Protein AF-A0A7C3VPH2-F1 (afdb_monomer)

Mean predicted aligned error: 9.98 Å

Nearest PDB structures (foldseek):
  7s5c-assembly1_G  TM=8.081E-01  e=8.282E+00  Myxococcus xanthus

Secondary structure (DSSP, 8-state):
-HHHHHHHHHHHHHHHHHHHH--SHHHHHHHHHHHHHHHHHHHHHS-HHHHHHHHHHHHHHHHHHTT-

Foldseek 3Di:
DVVLLVVLVVVLVVLVVQLVVDPDPVSVVVSVVSNVVSVVVCLVPPPPVVVVVVVVVVVVVVVVVVVD

pLDDT: mean 72.27, std 7.04, range [46.47, 82.69]

Organism: NCBI:txid2282167

Structure (mmCIF, N/CA/C/O backbone):
data_AF-A0A7C3VPH2-F1
#
_entry.id   AF-A0A7C3VPH2-F1
#
loop_
_atom_site.group_PDB
_atom_site.id
_atom_site.type_symbol
_atom_site.label_atom_id
_atom_site.label_alt_id
_atom_site.label_comp_id
_atom_site.label_asym_id
_atom_site.label_entity_id
_atom_site.label_seq_id
_atom_site.pdbx_PDB_ins_code
_atom_site.Cartn_x
_atom_site.Cartn_y
_atom_site.Cartn_z
_atom_site.occupancy
_atom_site.B_iso_or_equiv
_atom_site.auth_seq_id
_atom_site.auth_comp_id
_atom_site.auth_asym_id
_atom_site.auth_atom_id
_atom_site.pdbx_PDB_model_num
ATOM 1 N N . MET A 1 1 ? 0.785 10.960 -12.208 1.00 58.12 1 MET A N 1
ATOM 2 C CA . MET A 1 1 ? 0.757 9.612 -11.590 1.00 58.12 1 MET A CA 1
ATOM 3 C C . MET A 1 1 ? 1.298 9.638 -10.164 1.00 58.12 1 MET A C 1
ATOM 5 O O . MET A 1 1 ? 0.549 9.312 -9.258 1.00 58.12 1 MET A O 1
ATOM 9 N N . LEU A 1 2 ? 2.521 10.133 -9.937 1.00 62.78 2 LEU A N 1
ATOM 10 C CA . LEU A 1 2 ? 3.125 10.264 -8.597 1.00 62.78 2 LEU A CA 1
ATOM 11 C C . LEU A 1 2 ? 2.283 11.116 -7.617 1.00 62.78 2 LEU A C 1
ATOM 13 O O . LEU A 1 2 ? 2.167 10.784 -6.444 1.00 62.78 2 LEU A O 1
ATOM 17 N N . THR A 1 3 ? 1.600 12.152 -8.116 1.00 65.94 3 THR A N 1
ATOM 18 C CA . THR A 1 3 ? 0.702 13.012 -7.323 1.00 65.94 3 THR A CA 1
ATOM 19 C C . THR A 1 3 ? -0.497 12.262 -6.735 1.00 65.94 3 THR A C 1
ATOM 21 O O . THR A 1 3 ? -0.855 12.503 -5.591 1.00 65.94 3 THR A O 1
ATOM 24 N N . PHE A 1 4 ? -1.095 11.317 -7.472 1.00 66.44 4 PHE A N 1
ATOM 25 C CA . PHE A 1 4 ? -2.224 10.519 -6.967 1.00 66.44 4 PHE A CA 1
ATOM 26 C C . PHE A 1 4 ? -1.782 9.561 -5.856 1.00 66.44 4 PHE A C 1
ATOM 28 O O . PHE A 1 4 ? -2.480 9.415 -4.856 1.00 66.44 4 PHE A O 1
ATOM 35 N N . PHE A 1 5 ? -0.587 8.983 -5.998 1.00 64.50 5 PHE A N 1
ATOM 36 C CA . PHE A 1 5 ? 0.031 8.135 -4.97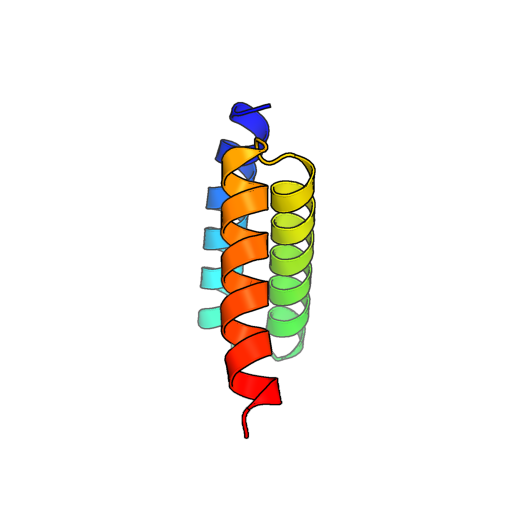9 1.00 64.50 5 PHE A CA 1
ATOM 37 C C . PHE A 1 5 ? 0.338 8.924 -3.693 1.00 64.50 5 PHE A C 1
ATOM 39 O O . PHE A 1 5 ? 0.011 8.488 -2.592 1.00 64.50 5 PHE A O 1
ATOM 46 N N . LEU A 1 6 ? 0.883 10.138 -3.834 1.00 68.44 6 LEU A N 1
ATOM 47 C CA . LEU A 1 6 ? 1.167 11.038 -2.709 1.00 68.44 6 LEU A CA 1
ATOM 48 C C . LEU A 1 6 ? -0.085 11.544 -1.985 1.00 68.44 6 LEU A C 1
ATOM 50 O O . LEU A 1 6 ? 0.003 11.835 -0.800 1.00 68.44 6 LEU A O 1
ATOM 54 N N . ILE A 1 7 ? -1.228 11.659 -2.665 1.00 73.81 7 ILE A N 1
ATOM 55 C CA . ILE A 1 7 ? -2.497 12.075 -2.045 1.00 73.81 7 ILE A CA 1
ATOM 56 C C . ILE A 1 7 ? -3.184 10.890 -1.357 1.00 73.81 7 ILE A C 1
ATOM 58 O O . ILE A 1 7 ? -3.778 11.047 -0.295 1.00 73.81 7 ILE A O 1
ATOM 62 N N . SER A 1 8 ? -3.089 9.689 -1.925 1.00 69.50 8 SER A N 1
ATOM 63 C CA . SER A 1 8 ? -3.754 8.511 -1.370 1.00 69.50 8 SER A CA 1
ATOM 64 C C . SER A 1 8 ? -3.080 7.9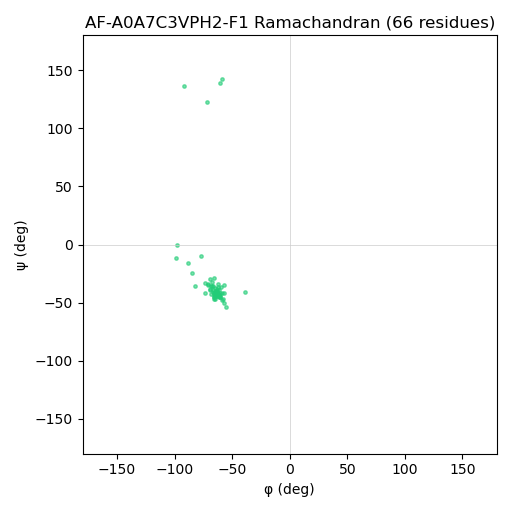75 -0.098 1.00 69.50 8 SER A C 1
ATOM 66 O O . SER A 1 8 ? -3.769 7.521 0.814 1.00 69.50 8 SER A O 1
ATOM 68 N N . LEU A 1 9 ? -1.753 8.088 0.013 1.00 69.31 9 LEU A N 1
ATOM 69 C CA . LEU A 1 9 ? -0.980 7.715 1.207 1.00 69.31 9 LEU A CA 1
ATOM 70 C C . LEU A 1 9 ? -1.448 8.394 2.515 1.00 69.31 9 LEU A C 1
ATOM 72 O O . LEU A 1 9 ? -1.745 7.680 3.475 1.00 69.31 9 LEU A O 1
ATOM 76 N N . PRO A 1 10 ? -1.562 9.734 2.592 1.00 77.06 10 PRO A N 1
ATOM 77 C CA . PRO A 1 10 ? -2.019 10.413 3.801 1.00 77.06 10 PRO A CA 1
ATOM 78 C C . PRO A 1 10 ? -3.492 10.126 4.109 1.00 77.06 10 PRO A C 1
ATOM 80 O O . PRO A 1 10 ? -3.849 10.029 5.279 1.00 77.06 10 PRO A O 1
ATOM 83 N N . ILE A 1 11 ? -4.336 9.919 3.091 1.00 77.50 11 ILE A N 1
ATOM 84 C CA . ILE A 1 11 ? -5.743 9.532 3.284 1.00 77.50 11 ILE A CA 1
ATOM 85 C C . ILE A 1 11 ? -5.832 8.138 3.917 1.00 77.50 11 ILE A C 1
ATOM 87 O O . ILE A 1 11 ? -6.587 7.938 4.867 1.00 77.50 11 ILE A O 1
ATOM 91 N N . ALA A 1 12 ? -5.026 7.185 3.442 1.00 73.81 12 ALA A N 1
ATOM 92 C CA . ALA A 1 12 ? -4.958 5.845 4.017 1.00 73.81 12 ALA A CA 1
ATOM 93 C C . ALA A 1 12 ? -4.415 5.861 5.456 1.00 73.81 12 ALA A C 1
ATOM 95 O O . ALA A 1 12 ? -4.965 5.183 6.322 1.00 73.81 12 ALA A O 1
ATOM 96 N N . MET A 1 13 ? -3.385 6.668 5.740 1.00 75.44 13 MET A N 1
ATOM 97 C CA . MET A 1 13 ? -2.866 6.850 7.104 1.00 75.44 13 MET A CA 1
ATOM 98 C C . MET A 1 13 ? -3.908 7.465 8.042 1.00 75.44 13 MET A C 1
ATOM 100 O O . MET A 1 13 ? -4.068 6.998 9.168 1.00 75.44 13 MET A O 1
ATOM 104 N N . PHE A 1 14 ? -4.646 8.473 7.578 1.00 77.81 14 PHE A N 1
ATOM 105 C CA . PHE A 1 14 ? -5.705 9.105 8.360 1.00 77.81 14 PHE A CA 1
ATOM 106 C C . PHE A 1 14 ? -6.854 8.130 8.651 1.00 77.81 14 PHE A C 1
ATOM 108 O O . PHE A 1 14 ? -7.305 8.027 9.789 1.00 77.81 14 PHE A O 1
ATOM 115 N N . ALA A 1 15 ? -7.276 7.344 7.658 1.00 74.06 15 ALA A N 1
ATOM 116 C CA . ALA A 1 15 ? -8.301 6.319 7.839 1.00 74.06 15 ALA A CA 1
ATOM 117 C C . ALA A 1 15 ? -7.845 5.186 8.781 1.00 74.06 15 ALA A C 1
ATOM 119 O O . ALA A 1 15 ? -8.632 4.726 9.605 1.00 74.06 15 ALA A O 1
ATOM 120 N N . ALA A 1 16 ? -6.573 4.778 8.729 1.00 74.94 16 ALA A N 1
ATOM 121 C CA . ALA A 1 16 ? -6.007 3.803 9.666 1.00 74.94 16 ALA A CA 1
ATOM 122 C C . ALA A 1 16 ? -5.916 4.351 11.102 1.00 74.94 16 ALA A C 1
ATOM 124 O O . ALA A 1 16 ? -6.146 3.622 12.067 1.00 74.94 16 ALA A O 1
ATOM 125 N N . TRP A 1 17 ? -5.622 5.644 11.257 1.00 75.62 17 TRP A N 1
ATOM 126 C CA . TRP A 1 17 ? -5.642 6.304 12.560 1.00 75.62 17 TRP A CA 1
ATOM 127 C C . TRP A 1 17 ? -7.061 6.380 13.138 1.00 75.62 17 TRP A C 1
ATOM 129 O O . TRP A 1 17 ? -7.254 6.100 14.322 1.00 75.62 17 TRP A O 1
ATOM 139 N N . LEU A 1 18 ? -8.065 6.674 12.305 1.00 71.62 18 LEU A N 1
ATOM 140 C CA . LEU A 1 18 ? -9.472 6.611 12.707 1.00 71.62 18 LEU A CA 1
ATOM 141 C C . LEU A 1 18 ? -9.884 5.188 13.100 1.00 71.62 18 LEU A C 1
ATOM 143 O O . LEU A 1 18 ? -10.506 5.013 14.139 1.00 71.62 18 LEU A O 1
ATOM 147 N N . TYR A 1 19 ? -9.465 4.166 12.349 1.00 72.56 19 TYR A N 1
ATOM 148 C CA . TYR A 1 19 ? -9.709 2.762 12.700 1.00 72.56 19 TYR A C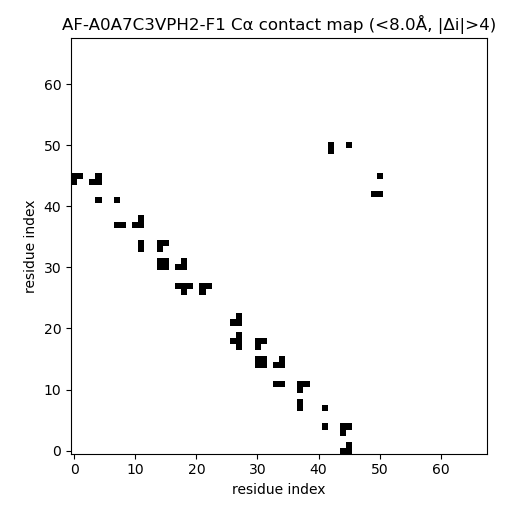A 1
ATOM 149 C C . TYR A 1 19 ? -9.163 2.392 14.092 1.00 72.56 19 TYR A C 1
ATOM 151 O O . TYR A 1 19 ? -9.822 1.687 14.861 1.00 72.56 19 TYR A O 1
ATOM 159 N N . ALA A 1 20 ? -7.962 2.872 14.430 1.00 72.88 20 ALA A N 1
ATOM 160 C CA . ALA A 1 20 ? -7.322 2.594 15.715 1.00 72.88 20 ALA A CA 1
ATOM 161 C C . ALA A 1 20 ? -8.026 3.273 16.904 1.00 72.88 20 ALA A C 1
ATOM 163 O O . ALA A 1 20 ? -8.004 2.728 18.006 1.00 72.88 20 ALA A O 1
ATOM 164 N N . ASN A 1 21 ? -8.656 4.431 16.678 1.00 73.50 21 ASN A N 1
ATOM 165 C CA . ASN A 1 21 ? -9.348 5.208 17.713 1.00 73.50 21 ASN A CA 1
ATOM 166 C C . ASN A 1 21 ? -10.871 4.989 17.745 1.00 73.50 21 ASN A C 1
ATOM 168 O O . ASN A 1 21 ? -11.518 5.402 18.704 1.00 73.50 21 ASN A O 1
ATOM 172 N N . ALA A 1 22 ? -11.446 4.340 16.731 1.00 71.06 22 ALA A N 1
ATOM 173 C CA . ALA A 1 22 ? -12.868 4.028 16.676 1.00 71.06 22 ALA A CA 1
ATOM 174 C C . ALA A 1 22 ? -13.233 2.924 17.682 1.00 71.06 22 ALA A C 1
ATOM 176 O O . ALA A 1 22 ? -12.687 1.815 17.649 1.00 71.06 22 ALA A O 1
ATOM 177 N N . SER A 1 23 ? -14.174 3.250 18.571 1.00 70.62 23 SER A N 1
ATOM 178 C CA . SER A 1 23 ? -14.753 2.333 19.560 1.00 70.62 23 SER A CA 1
ATOM 179 C C . SER A 1 23 ? -15.913 1.521 18.982 1.00 70.62 23 SER A C 1
ATOM 181 O O . SER A 1 23 ? -16.218 0.450 19.506 1.00 70.62 23 SER A O 1
ATOM 183 N N . GLU A 1 24 ? -16.576 2.024 17.938 1.00 77.31 24 GLU A N 1
ATOM 184 C CA . GLU A 1 24 ? -17.734 1.371 17.336 1.00 77.31 24 GLU A CA 1
ATOM 185 C C . GLU A 1 24 ? -17.320 0.453 16.180 1.00 77.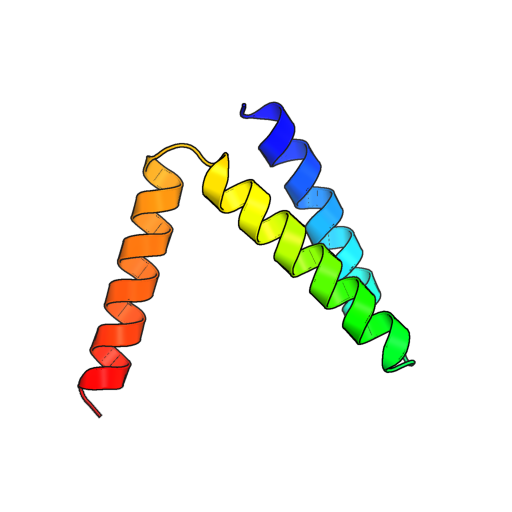31 24 GLU A C 1
ATOM 187 O O . GLU A 1 24 ? -16.501 0.799 15.322 1.00 77.31 24 GLU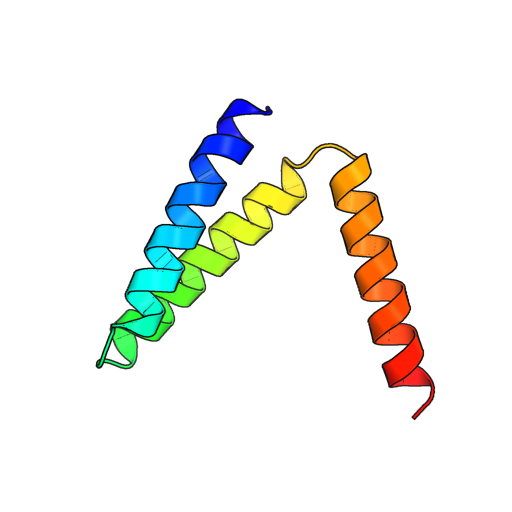 A O 1
ATOM 192 N N . GLU A 1 25 ? -17.910 -0.744 16.134 1.00 72.94 25 GLU A N 1
ATOM 193 C CA . GLU A 1 25 ? -17.598 -1.743 15.105 1.00 72.94 25 GLU A CA 1
ATOM 194 C C . GLU A 1 25 ? -17.951 -1.245 13.697 1.00 72.94 25 GLU A C 1
ATOM 196 O O . GLU A 1 25 ? -17.229 -1.524 12.739 1.00 72.94 25 GLU A O 1
ATOM 201 N N . MET A 1 26 ? -19.018 -0.452 13.565 1.00 74.38 26 MET A N 1
ATOM 202 C CA . MET A 1 26 ? -19.472 0.068 12.274 1.00 74.38 26 MET A CA 1
ATOM 203 C C . MET A 1 26 ? -18.447 1.031 11.654 1.00 74.38 26 MET A C 1
ATOM 205 O O . MET A 1 26 ? -18.126 0.932 10.469 1.00 74.38 26 MET A O 1
ATOM 209 N N . GLU A 1 27 ? -17.859 1.909 12.465 1.00 72.25 27 GLU A N 1
ATOM 210 C CA . GLU A 1 27 ? -16.834 2.869 12.041 1.00 72.25 27 GLU A CA 1
ATOM 211 C C . GLU A 1 27 ? -15.517 2.175 11.670 1.00 72.25 27 GLU A C 1
ATOM 213 O O . GLU A 1 27 ? -14.845 2.552 10.701 1.00 72.25 27 GLU A O 1
ATOM 218 N N . ARG A 1 28 ? -15.167 1.102 12.389 1.00 71.94 28 ARG A N 1
ATOM 219 C CA . ARG A 1 28 ? -14.027 0.240 12.053 1.00 71.94 28 ARG A CA 1
ATOM 220 C C . ARG A 1 28 ? -14.188 -0.427 10.692 1.00 71.94 28 ARG A C 1
ATOM 222 O O . ARG A 1 28 ? -13.257 -0.413 9.893 1.00 71.94 28 ARG A O 1
ATOM 229 N N . VAL A 1 29 ? -15.362 -0.975 10.388 1.00 76.88 29 VAL A N 1
ATOM 230 C CA . VAL A 1 29 ? -15.607 -1.626 9.089 1.00 76.88 29 VAL A CA 1
ATOM 231 C C . VAL A 1 29 ? -15.522 -0.614 7.942 1.00 76.88 29 VAL A C 1
ATOM 233 O O . VAL A 1 29 ? -14.884 -0.887 6.925 1.00 76.88 29 VAL A O 1
ATOM 236 N N . VAL A 1 30 ? -16.103 0.577 8.112 1.00 76.75 30 VAL A N 1
ATOM 237 C CA . VAL A 1 30 ? -16.080 1.637 7.089 1.00 76.75 30 VAL A CA 1
ATOM 238 C C . VAL A 1 30 ? -14.664 2.168 6.852 1.00 76.75 30 VAL A C 1
ATOM 240 O O . VAL A 1 30 ? -14.236 2.289 5.703 1.00 76.75 30 VAL A O 1
ATOM 243 N N . SER A 1 31 ? -13.902 2.441 7.914 1.00 73.62 31 SER A N 1
ATOM 244 C CA . SER A 1 31 ? -12.510 2.899 7.787 1.00 73.62 31 SER A CA 1
ATOM 245 C C . SER A 1 31 ? -11.615 1.842 7.133 1.00 73.62 31 SER A C 1
ATOM 247 O O . SER A 1 31 ? -10.826 2.173 6.248 1.00 73.62 31 SER A O 1
ATOM 249 N N . LEU A 1 32 ? -11.795 0.562 7.469 1.00 75.31 32 LEU A N 1
ATOM 250 C CA . LEU A 1 32 ? -11.058 -0.544 6.853 1.00 75.31 32 LEU A CA 1
ATOM 251 C C . LEU A 1 32 ? -11.418 -0.710 5.365 1.00 75.31 32 LEU A C 1
ATOM 253 O O . LEU A 1 32 ? -10.526 -0.892 4.533 1.00 75.31 32 LEU A O 1
ATOM 257 N N . ALA A 1 33 ? -12.692 -0.542 4.997 1.00 78.88 33 ALA A N 1
ATOM 258 C CA . ALA A 1 33 ? -13.126 -0.533 3.600 1.00 78.88 33 ALA A CA 1
ATOM 259 C C . ALA A 1 33 ? -12.464 0.605 2.799 1.00 78.88 33 ALA A C 1
ATOM 261 O O . ALA A 1 33 ? -11.931 0.363 1.714 1.00 78.88 33 ALA A O 1
ATOM 262 N N . ILE A 1 34 ? -12.411 1.821 3.353 1.00 78.69 34 ILE A N 1
ATOM 263 C CA . ILE A 1 34 ? -11.760 2.983 2.722 1.00 78.69 34 ILE A CA 1
ATOM 264 C C . ILE A 1 34 ? -10.253 2.746 2.547 1.00 78.69 34 ILE A C 1
ATOM 266 O O . ILE A 1 34 ? -9.712 3.007 1.468 1.00 78.69 34 ILE A O 1
ATOM 270 N N . VAL A 1 35 ? -9.576 2.205 3.566 1.00 78.38 35 VAL A N 1
ATOM 271 C CA . VAL A 1 35 ? -8.150 1.844 3.487 1.00 78.38 35 VAL A CA 1
ATOM 272 C C . VAL A 1 35 ? -7.917 0.791 2.404 1.00 78.38 35 VAL A C 1
ATOM 274 O O . VAL A 1 35 ? -6.991 0.937 1.608 1.00 78.38 35 VAL A O 1
ATOM 277 N N . SER A 1 36 ? -8.772 -0.232 2.319 1.00 76.44 36 SER A N 1
ATOM 278 C CA . SER A 1 36 ? -8.652 -1.285 1.303 1.00 76.44 36 SER A CA 1
ATOM 279 C C . SER A 1 36 ? -8.806 -0.741 -0.123 1.00 76.44 36 SER A C 1
ATOM 281 O O . SER A 1 36 ? -8.003 -1.067 -0.997 1.00 76.44 36 SER A O 1
ATOM 283 N N . LEU A 1 37 ? -9.764 0.167 -0.342 1.00 76.81 37 LEU A N 1
ATOM 284 C CA . LEU A 1 37 ? -9.992 0.833 -1.625 1.00 76.81 37 LEU A CA 1
ATOM 285 C C . LEU A 1 37 ? -8.819 1.736 -2.014 1.00 76.81 37 LEU A C 1
ATOM 287 O O . LEU A 1 37 ? -8.344 1.670 -3.148 1.00 76.81 37 LEU A O 1
ATOM 291 N N . CYS A 1 38 ? -8.308 2.539 -1.075 1.00 75.06 38 CYS A N 1
ATOM 292 C CA . CYS A 1 38 ? -7.109 3.350 -1.300 1.00 75.06 38 CYS A CA 1
ATOM 293 C C . CYS A 1 38 ? -5.881 2.482 -1.595 1.00 75.06 38 CYS A C 1
ATOM 295 O O . CYS A 1 38 ? -5.081 2.825 -2.463 1.00 75.06 38 CYS A O 1
ATOM 297 N N . CYS A 1 39 ? -5.725 1.348 -0.913 1.00 72.00 39 CYS A N 1
ATOM 298 C CA . CYS A 1 39 ? -4.624 0.424 -1.157 1.00 72.00 39 CYS A CA 1
ATOM 299 C C . CYS A 1 39 ? -4.713 -0.185 -2.565 1.00 72.00 39 CYS A C 1
ATOM 301 O O . CYS A 1 39 ? -3.742 -0.129 -3.315 1.00 72.00 39 CYS A O 1
ATOM 303 N N . LEU A 1 40 ? -5.892 -0.665 -2.973 1.00 76.75 40 LEU A N 1
ATOM 304 C CA . LEU A 1 40 ? -6.132 -1.192 -4.321 1.00 76.75 40 LEU A CA 1
ATOM 305 C C . LEU A 1 40 ? -5.849 -0.149 -5.407 1.00 76.75 40 LEU A C 1
ATOM 307 O O . LEU A 1 40 ? -5.129 -0.430 -6.364 1.00 76.75 40 LEU A O 1
ATOM 311 N N . MET A 1 41 ? -6.359 1.072 -5.239 1.00 72.38 41 MET A N 1
ATOM 312 C CA . MET A 1 41 ? -6.095 2.178 -6.164 1.00 72.38 41 MET A CA 1
ATOM 313 C C . MET A 1 41 ? -4.598 2.508 -6.239 1.00 72.38 41 MET A C 1
ATOM 315 O O . MET A 1 41 ? -4.070 2.694 -7.335 1.00 72.38 41 MET A O 1
ATOM 319 N N . ASN A 1 42 ? -3.892 2.515 -5.102 1.00 71.38 42 ASN A N 1
ATOM 320 C CA . ASN A 1 42 ? -2.442 2.705 -5.084 1.00 71.38 42 ASN A CA 1
ATOM 321 C C . ASN A 1 42 ? -1.707 1.583 -5.804 1.00 71.38 42 ASN A C 1
ATOM 323 O O . ASN A 1 42 ? -0.790 1.885 -6.550 1.00 71.38 42 ASN A O 1
ATOM 327 N N . VAL A 1 43 ? -2.095 0.318 -5.635 1.00 69.94 43 VAL A N 1
ATOM 328 C CA . VAL A 1 43 ? -1.451 -0.810 -6.326 1.00 69.94 43 VAL A CA 1
ATOM 329 C C . VAL A 1 43 ? -1.636 -0.711 -7.840 1.00 69.94 43 VAL A C 1
ATOM 331 O O . VAL A 1 43 ? -0.687 -0.960 -8.579 1.00 69.94 43 VAL A O 1
ATOM 334 N N . VAL A 1 44 ? -2.818 -0.312 -8.317 1.00 73.69 44 VAL A N 1
ATOM 335 C CA . VAL A 1 44 ? -3.098 -0.168 -9.758 1.00 73.69 44 VAL A CA 1
ATOM 336 C C . VAL A 1 44 ? -2.330 1.007 -10.373 1.00 73.69 44 VAL A C 1
ATOM 338 O O . VAL A 1 44 ? -1.842 0.900 -11.495 1.00 73.69 44 VAL A O 1
ATOM 341 N N . ILE A 1 45 ? -2.208 2.122 -9.648 1.00 70.75 45 ILE A N 1
ATOM 342 C CA . ILE A 1 45 ? -1.555 3.353 -10.131 1.00 70.75 45 ILE A CA 1
ATOM 343 C C . ILE A 1 45 ? -0.041 3.351 -9.844 1.00 70.75 45 ILE A C 1
ATOM 345 O O . ILE A 1 45 ? 0.703 4.153 -10.419 1.00 70.75 45 ILE A O 1
ATOM 349 N N . ALA A 1 46 ? 0.433 2.475 -8.954 1.00 68.94 46 ALA A N 1
ATOM 350 C CA . ALA A 1 46 ? 1.822 2.432 -8.529 1.00 68.94 46 ALA A CA 1
ATOM 351 C C . ALA A 1 46 ? 2.764 2.151 -9.710 1.00 68.94 46 ALA A C 1
ATOM 353 O O . ALA A 1 46 ? 2.483 1.292 -10.547 1.00 68.94 46 ALA A O 1
ATOM 354 N N . PRO A 1 47 ? 3.921 2.833 -9.769 1.00 68.62 47 PRO A N 1
ATOM 355 C CA . PRO A 1 47 ? 4.939 2.537 -10.763 1.00 68.62 47 PRO A CA 1
ATOM 356 C C . PRO A 1 47 ? 5.407 1.077 -10.638 1.00 68.62 47 PRO A C 1
ATOM 358 O O . PRO A 1 47 ? 5.575 0.560 -9.532 1.00 68.62 47 PRO A O 1
ATOM 361 N N . TRP A 1 48 ? 5.671 0.444 -11.785 1.00 69.75 48 TRP A N 1
ATOM 362 C CA . TRP A 1 48 ? 6.090 -0.961 -11.937 1.00 69.75 48 TRP A CA 1
ATOM 363 C C . TRP A 1 48 ? 7.074 -1.501 -10.877 1.00 69.75 48 TRP A C 1
ATOM 365 O O . TRP A 1 48 ? 6.874 -2.627 -10.420 1.00 69.75 48 TRP A O 1
ATOM 375 N N . PRO A 1 49 ? 8.103 -0.750 -10.423 1.00 70.81 49 PRO A N 1
ATOM 376 C CA . PRO A 1 49 ? 9.019 -1.232 -9.388 1.00 70.81 49 PRO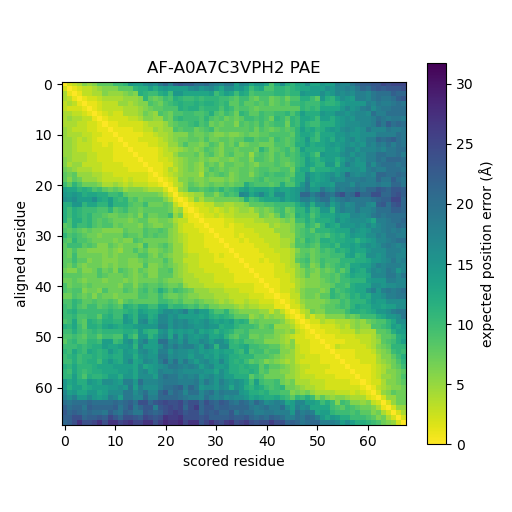 A CA 1
ATOM 377 C C . PRO A 1 49 ? 8.324 -1.573 -8.061 1.00 70.81 49 PRO A C 1
ATOM 379 O O . PRO A 1 49 ? 8.692 -2.540 -7.400 1.00 70.81 49 PRO A O 1
ATOM 382 N N . ILE A 1 50 ? 7.298 -0.806 -7.679 1.00 72.81 50 ILE A N 1
ATOM 383 C CA . ILE A 1 50 ? 6.542 -1.021 -6.438 1.00 72.81 50 ILE A CA 1
ATOM 384 C C . IL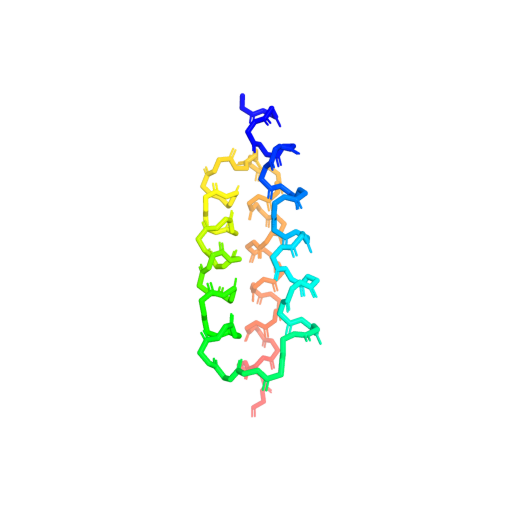E A 1 50 ? 5.639 -2.250 -6.582 1.00 72.81 50 ILE A C 1
ATOM 386 O O . ILE A 1 50 ? 5.580 -3.078 -5.676 1.00 72.81 50 ILE A O 1
ATOM 390 N N . GLN A 1 51 ? 4.989 -2.411 -7.738 1.00 72.12 51 GLN A N 1
ATOM 391 C CA . GLN A 1 51 ? 4.168 -3.589 -8.031 1.00 72.12 51 GLN A CA 1
ATOM 392 C C . GLN A 1 51 ? 5.000 -4.878 -7.990 1.00 72.12 51 GLN A C 1
ATOM 394 O O . GLN A 1 51 ? 4.579 -5.857 -7.379 1.00 72.12 51 GLN A O 1
ATOM 399 N N . LEU A 1 52 ? 6.209 -4.862 -8.565 1.00 77.12 52 LEU A N 1
ATOM 400 C CA . LEU A 1 52 ? 7.142 -5.992 -8.505 1.00 77.12 52 LEU A CA 1
ATOM 401 C C . LEU A 1 52 ? 7.584 -6.310 -7.073 1.00 77.12 52 LEU A C 1
ATOM 403 O O . LEU A 1 52 ? 7.658 -7.482 -6.709 1.00 77.12 52 LEU A O 1
ATOM 407 N N . GLY A 1 53 ? 7.836 -5.290 -6.247 1.00 78.81 53 GLY A N 1
ATOM 408 C CA . GLY A 1 53 ? 8.171 -5.476 -4.834 1.00 78.81 53 GLY A CA 1
ATOM 409 C C . GLY A 1 53 ? 7.055 -6.172 -4.051 1.00 78.81 53 GLY A C 1
ATOM 410 O O . GLY A 1 53 ? 7.317 -7.131 -3.327 1.00 78.81 53 GLY A O 1
A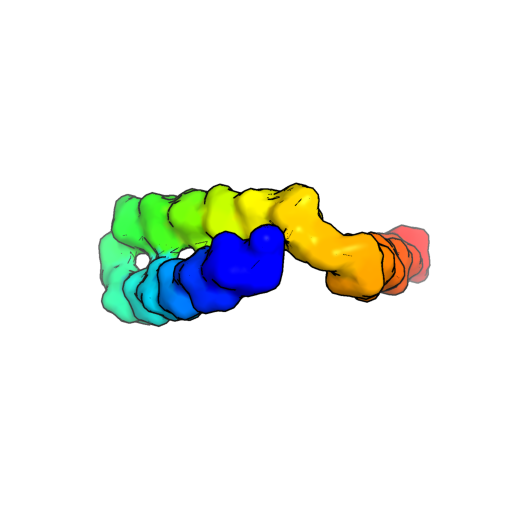TOM 411 N N . ILE A 1 54 ? 5.805 -5.743 -4.247 1.00 76.25 54 ILE A N 1
ATOM 412 C CA . ILE A 1 54 ? 4.630 -6.377 -3.631 1.00 76.25 54 ILE A CA 1
ATOM 413 C C . ILE A 1 54 ? 4.475 -7.816 -4.131 1.00 76.25 54 ILE A C 1
ATOM 415 O O . ILE A 1 54 ? 4.236 -8.719 -3.334 1.00 76.25 54 ILE A O 1
ATOM 419 N N . LEU A 1 55 ? 4.651 -8.050 -5.433 1.00 77.81 55 LEU A N 1
ATOM 420 C CA . LEU A 1 55 ? 4.522 -9.379 -6.024 1.00 77.81 55 LEU A CA 1
ATOM 421 C C . LEU A 1 55 ? 5.570 -10.352 -5.469 1.00 77.81 55 LEU A C 1
ATOM 423 O O . LEU A 1 55 ? 5.228 -11.475 -5.110 1.00 77.81 55 LEU A O 1
ATOM 427 N N . LEU A 1 56 ? 6.825 -9.910 -5.336 1.00 82.12 56 LEU A N 1
ATOM 428 C CA . LEU A 1 56 ? 7.885 -10.691 -4.699 1.00 82.12 56 LEU A CA 1
ATOM 429 C C . LEU A 1 56 ? 7.578 -10.955 -3.226 1.00 82.12 56 LEU A C 1
ATOM 431 O O . LEU A 1 56 ? 7.729 -12.089 -2.782 1.00 82.12 56 LEU A O 1
ATOM 435 N N . PHE A 1 57 ? 7.117 -9.947 -2.483 1.00 80.50 57 PHE A N 1
ATOM 436 C CA . PHE A 1 57 ? 6.730 -10.112 -1.083 1.00 80.50 57 PHE A CA 1
ATOM 437 C C . PHE A 1 57 ? 5.645 -11.182 -0.931 1.00 80.50 57 PHE A C 1
ATOM 439 O O . PHE A 1 57 ? 5.831 -12.131 -0.175 1.00 80.50 57 PHE A O 1
ATOM 446 N N . VAL A 1 58 ? 4.567 -11.092 -1.718 1.00 82.25 58 VAL A N 1
ATOM 447 C CA . VAL A 1 58 ? 3.500 -12.101 -1.739 1.00 82.25 58 VAL A CA 1
ATOM 448 C C . VAL A 1 58 ? 4.068 -13.471 -2.099 1.00 82.25 58 VAL A C 1
ATOM 450 O O . VAL A 1 58 ? 3.811 -14.430 -1.382 1.00 82.25 58 VAL A O 1
ATOM 453 N N . LEU A 1 59 ? 4.901 -13.575 -3.139 1.00 82.69 59 LEU A N 1
ATOM 454 C CA . LEU A 1 59 ? 5.503 -14.846 -3.547 1.00 82.69 59 LEU A CA 1
ATOM 455 C C . LEU A 1 59 ? 6.345 -15.477 -2.422 1.00 82.69 59 LEU A C 1
ATOM 457 O O . LEU A 1 59 ? 6.266 -16.683 -2.197 1.00 82.69 59 LEU A O 1
ATOM 461 N N . PHE A 1 60 ? 7.126 -14.675 -1.692 1.00 81.62 60 PHE A N 1
ATOM 462 C CA . PHE A 1 60 ? 7.914 -15.137 -0.548 1.00 81.62 60 PHE A CA 1
ATOM 463 C C . PHE A 1 60 ? 7.033 -15.552 0.633 1.00 81.62 60 PHE A C 1
ATOM 465 O O . PHE A 1 60 ? 7.281 -16.595 1.241 1.00 81.62 60 PHE A O 1
ATOM 472 N N . THR A 1 61 ? 5.992 -14.782 0.954 1.00 78.19 61 THR A N 1
ATOM 473 C CA . THR A 1 61 ? 5.058 -15.120 2.033 1.00 78.19 61 THR A CA 1
ATOM 474 C C . THR A 1 61 ? 4.270 -16.388 1.704 1.00 78.19 61 THR A C 1
ATOM 476 O O . THR A 1 61 ? 4.219 -17.299 2.525 1.00 78.19 61 THR A O 1
ATOM 479 N N . THR A 1 62 ? 3.724 -16.515 0.492 1.00 77.44 62 THR A N 1
ATOM 480 C CA . THR A 1 62 ? 2.971 -17.702 0.059 1.00 77.44 62 THR A CA 1
ATOM 481 C C . THR A 1 62 ? 3.864 -18.936 -0.052 1.00 77.44 62 THR A C 1
ATOM 483 O O . THR A 1 62 ? 3.437 -20.027 0.314 1.00 77.44 62 THR A O 1
ATOM 486 N N . ARG A 1 63 ? 5.124 -18.789 -0.481 1.00 69.00 63 ARG A N 1
ATOM 487 C CA . ARG A 1 63 ? 6.090 -19.898 -0.493 1.00 69.00 63 ARG A CA 1
ATOM 488 C C . ARG A 1 63 ? 6.371 -20.442 0.909 1.00 69.00 63 ARG A C 1
ATOM 490 O O . ARG A 1 63 ? 6.536 -21.647 1.048 1.00 69.00 63 ARG A O 1
ATOM 497 N N . ASN A 1 64 ? 6.415 -19.587 1.931 1.00 57.81 64 ASN A N 1
ATOM 498 C CA . ASN A 1 64 ? 6.564 -20.041 3.316 1.00 57.81 64 ASN A CA 1
ATOM 499 C C . ASN A 1 64 ? 5.300 -20.741 3.839 1.00 57.81 64 ASN A C 1
ATOM 501 O O . ASN A 1 64 ? 5.421 -21.712 4.571 1.00 57.81 64 ASN A O 1
ATOM 505 N N . VAL A 1 65 ? 4.108 -20.300 3.423 1.00 54.91 65 VAL A N 1
ATOM 506 C CA . VAL A 1 65 ? 2.830 -20.943 3.790 1.00 54.91 65 VAL A CA 1
ATOM 507 C C . VAL A 1 65 ? 2.639 -22.296 3.092 1.00 54.91 65 VAL A C 1
ATOM 509 O O . VAL A 1 65 ? 2.073 -23.207 3.676 1.00 54.91 65 VAL A O 1
ATOM 512 N N . ALA A 1 66 ? 3.123 -22.459 1.859 1.00 53.88 66 ALA A N 1
ATOM 513 C CA . ALA A 1 66 ? 3.060 -23.735 1.140 1.00 53.88 66 ALA A CA 1
ATOM 514 C C . ALA A 1 66 ? 4.112 -24.766 1.606 1.00 53.88 66 ALA A C 1
ATOM 516 O O . ALA A 1 66 ? 4.070 -25.914 1.169 1.00 53.88 66 ALA A O 1
ATOM 517 N N . ALA A 1 67 ? 5.078 -24.356 2.436 1.00 54.53 67 ALA A N 1
ATOM 518 C CA . ALA A 1 67 ? 6.144 -25.211 2.963 1.00 54.53 67 ALA A CA 1
ATOM 519 C C . ALA A 1 67 ? 5.866 -25.747 4.386 1.00 54.53 67 ALA A C 1
ATOM 521 O O . ALA A 1 67 ? 6.701 -26.474 4.925 1.00 54.53 67 ALA A O 1
ATOM 522 N N . THR A 1 68 ? 4.724 -25.385 4.979 1.00 46.47 68 THR A N 1
ATOM 523 C CA . THR A 1 68 ? 4.182 -25.907 6.249 1.00 46.47 68 THR A CA 1
ATOM 524 C C . THR A 1 68 ? 2.988 -26.804 5.988 1.00 46.47 68 THR A C 1
ATOM 526 O O . THR A 1 68 ? 2.912 -27.873 6.629 1.00 46.47 68 THR A O 1
#

Solvent-access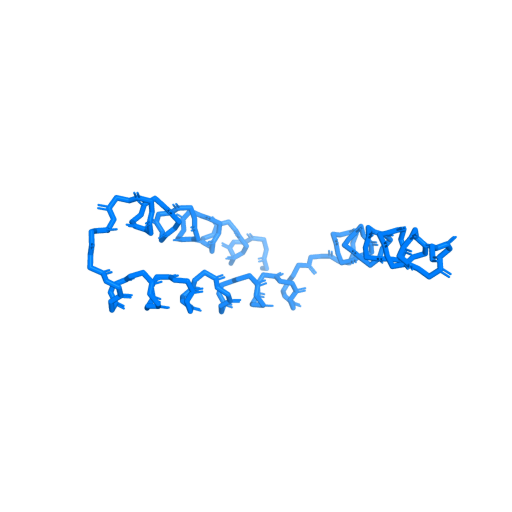ible surface area (backbone atoms only — not comparable to full-atom values): 3753 Å² total; per-residue (Å²): 106,71,66,58,49,64,55,40,53,58,52,32,51,52,29,50,53,47,35,72,69,44,87,49,71,68,56,30,52,52,26,49,50,52,32,49,51,42,49,51,52,40,57,74,64,42,60,67,73,58,47,50,51,51,51,51,51,51,51,55,54,51,52,57,61,76,74,109

Radius of gyration: 14.79 Å; Cα contacts (8 Å, |Δi|>4): 35; chains: 1; bounding box: 28×39×32 Å

Sequence (68 aa):
MLTFFLISLPIAMFAAWLYANASEEMERVVSLAIVSLCCLMNVVIAPWPIQLGILLFVLFTTRNVAAT